Protein AF-A0A2T4JII3-F1 (afdb_monomer_lite)

Structure (mmCIF, N/CA/C/O backbone):
data_AF-A0A2T4JII3-F1
#
_entry.id   AF-A0A2T4JII3-F1
#
loop_
_atom_site.group_PDB
_atom_site.id
_atom_site.type_symbol
_atom_site.label_atom_id
_atom_site.label_alt_id
_atom_site.label_comp_id
_atom_site.label_asym_id
_atom_site.label_entity_id
_atom_site.label_seq_id
_atom_site.pdbx_PDB_ins_code
_atom_site.Cartn_x
_atom_site.Cartn_y
_atom_site.Cartn_z
_atom_site.occupancy
_atom_site.B_iso_or_equiv
_atom_site.auth_seq_id
_atom_site.auth_comp_id
_atom_site.auth_asym_id
_atom_site.auth_atom_id
_atom_site.pdbx_PDB_model_num
ATOM 1 N N . MET A 1 1 ? 0.624 0.436 4.951 1.00 94.00 1 MET A N 1
ATOM 2 C CA . MET A 1 1 ? -0.079 -0.641 4.212 1.00 94.00 1 MET A CA 1
ATOM 3 C C . MET A 1 1 ? 0.896 -1.401 3.341 1.00 94.00 1 MET A C 1
ATOM 5 O O . MET A 1 1 ? 1.245 -2.484 3.762 1.00 94.00 1 MET A O 1
ATOM 9 N N . ALA A 1 2 ? 1.359 -0.865 2.202 1.00 95.50 2 ALA A N 1
ATOM 10 C CA . ALA A 1 2 ? 2.301 -1.584 1.331 1.00 95.50 2 ALA A CA 1
ATOM 11 C C . ALA A 1 2 ? 3.586 -1.997 2.071 1.00 95.50 2 ALA A C 1
ATOM 13 O O . ALA A 1 2 ? 3.879 -3.182 2.152 1.00 95.50 2 ALA A O 1
ATOM 14 N N . GLU A 1 3 ? 4.251 -1.049 2.734 1.00 94.56 3 GLU A N 1
ATOM 15 C CA . GLU A 1 3 ? 5.434 -1.320 3.569 1.00 94.56 3 GLU A CA 1
ATOM 16 C C . GLU A 1 3 ? 5.149 -2.340 4.680 1.00 94.56 3 GLU A C 1
ATOM 18 O O . GLU A 1 3 ? 5.901 -3.288 4.857 1.00 94.56 3 GLU A O 1
ATOM 23 N N . THR A 1 4 ? 4.015 -2.195 5.376 1.00 96.38 4 THR A N 1
ATOM 24 C CA . THR A 1 4 ? 3.566 -3.119 6.436 1.00 96.38 4 THR A CA 1
ATOM 25 C C . THR A 1 4 ? 3.423 -4.553 5.936 1.00 96.38 4 THR A C 1
ATOM 27 O O . THR A 1 4 ? 3.564 -5.482 6.717 1.00 96.38 4 THR A O 1
ATOM 30 N N . VAL A 1 5 ? 3.137 -4.749 4.646 1.00 95.88 5 VAL A N 1
ATOM 31 C CA . VAL A 1 5 ? 3.070 -6.080 4.033 1.00 95.88 5 VAL A CA 1
ATOM 32 C C . VAL A 1 5 ? 4.314 -6.421 3.208 1.00 95.88 5 VAL A C 1
ATOM 34 O O . VAL A 1 5 ? 4.293 -7.346 2.406 1.00 95.88 5 VAL A O 1
ATOM 37 N N . GLY A 1 6 ? 5.412 -5.685 3.379 1.00 94.44 6 GLY A N 1
ATOM 38 C CA . GLY A 1 6 ? 6.680 -5.966 2.706 1.00 94.44 6 GLY A CA 1
ATOM 39 C C . GLY A 1 6 ? 6.683 -5.660 1.207 1.00 94.44 6 GLY A C 1
ATOM 40 O O . GLY A 1 6 ? 7.444 -6.270 0.466 1.00 94.44 6 GLY A O 1
ATOM 41 N N . VAL A 1 7 ? 5.830 -4.744 0.741 1.00 95.69 7 VAL A N 1
ATOM 42 C CA . VAL A 1 7 ? 5.801 -4.287 -0.656 1.00 95.69 7 VAL A CA 1
ATOM 43 C C . VAL A 1 7 ? 6.426 -2.901 -0.769 1.00 95.69 7 VAL A C 1
ATOM 45 O O . VAL A 1 7 ? 5.892 -1.931 -0.226 1.00 95.69 7 VAL A O 1
ATOM 48 N N . ASP A 1 8 ? 7.496 -2.793 -1.559 1.00 95.38 8 ASP A N 1
ATOM 49 C CA . ASP A 1 8 ? 8.040 -1.515 -2.022 1.00 95.38 8 ASP A CA 1
ATOM 50 C C . ASP A 1 8 ? 7.383 -1.118 -3.354 1.00 95.38 8 ASP A C 1
ATOM 52 O O . ASP A 1 8 ? 7.674 -1.662 -4.426 1.00 95.38 8 ASP A O 1
ATOM 56 N N . LEU A 1 9 ? 6.460 -0.158 -3.283 1.00 95.88 9 LEU A N 1
ATOM 57 C CA . LEU A 1 9 ? 5.745 0.351 -4.454 1.00 95.88 9 LEU A CA 1
ATO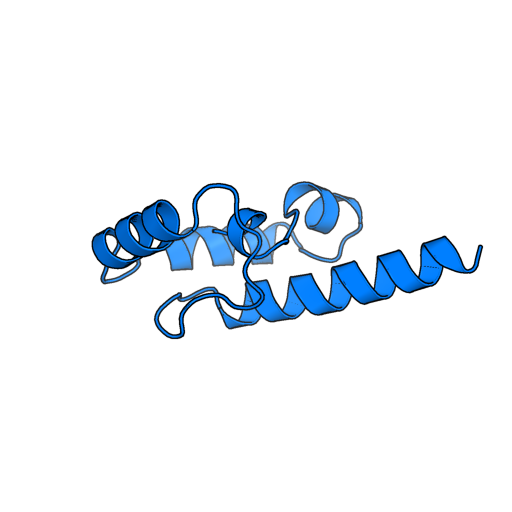M 58 C C . LEU A 1 9 ? 6.648 1.165 -5.385 1.00 95.88 9 LEU A C 1
ATOM 60 O O . LEU A 1 9 ? 6.428 1.147 -6.594 1.00 95.88 9 LEU A O 1
ATOM 64 N N . SER A 1 10 ? 7.643 1.868 -4.841 1.00 95.50 10 SER A N 1
ATOM 65 C CA . SER A 1 10 ? 8.562 2.700 -5.622 1.00 95.50 10 SER A CA 1
ATOM 66 C C . SER A 1 10 ? 9.480 1.821 -6.458 1.00 95.50 10 SER A C 1
ATOM 68 O O . SER A 1 10 ? 9.607 2.041 -7.662 1.00 95.50 10 SER A O 1
ATOM 70 N N . HIS A 1 11 ? 10.043 0.778 -5.844 1.00 94.44 11 HIS A N 1
ATOM 71 C CA . HIS A 1 11 ? 10.807 -0.238 -6.557 1.00 94.44 11 HIS A CA 1
ATOM 72 C C . HIS A 1 11 ? 9.940 -0.927 -7.614 1.00 94.44 11 HIS A C 1
ATOM 74 O O . HIS A 1 11 ? 10.308 -0.947 -8.784 1.00 94.44 11 HIS A O 1
ATOM 80 N N . SER A 1 12 ? 8.739 -1.386 -7.239 1.00 96.00 12 SER A N 1
ATOM 81 C CA . SER A 1 12 ? 7.808 -2.053 -8.163 1.00 96.00 12 SER A CA 1
ATOM 82 C C . SER A 1 12 ? 7.454 -1.195 -9.385 1.00 96.00 12 SER A C 1
ATOM 84 O O . SER A 1 12 ? 7.298 -1.729 -10.481 1.00 96.00 12 SER A O 1
ATOM 86 N N . LEU A 1 13 ? 7.327 0.126 -9.218 1.00 96.25 13 LEU A N 1
ATOM 87 C CA . LEU A 1 13 ? 7.146 1.070 -10.327 1.00 96.25 13 LEU A CA 1
ATOM 88 C C . LEU A 1 13 ? 8.410 1.185 -11.187 1.00 96.25 13 LEU A C 1
ATOM 90 O O . LEU A 1 13 ? 8.314 1.177 -12.412 1.00 96.25 13 LEU A O 1
ATOM 94 N N . ALA A 1 14 ? 9.583 1.289 -10.558 1.00 94.81 14 ALA A N 1
ATOM 95 C CA . ALA A 1 14 ? 10.860 1.462 -11.245 1.00 94.81 14 ALA A CA 1
ATOM 96 C C . ALA A 1 14 ? 11.236 0.253 -12.117 1.00 94.81 14 ALA A C 1
ATOM 98 O O . ALA A 1 14 ? 11.719 0.439 -13.233 1.00 94.81 14 ALA A O 1
ATOM 99 N N . VAL A 1 15 ? 10.976 -0.968 -11.639 1.00 93.88 15 VAL A N 1
ATOM 100 C CA . VAL A 1 15 ? 11.278 -2.212 -12.373 1.00 93.88 15 VAL A CA 1
ATOM 101 C C . VAL A 1 15 ? 10.123 -2.699 -13.259 1.00 93.88 15 VAL A C 1
ATOM 103 O O . VAL A 1 15 ? 10.248 -3.705 -13.949 1.00 93.88 15 VAL A O 1
ATOM 106 N N . GLY A 1 16 ? 8.996 -1.978 -13.275 1.00 95.00 16 GLY A N 1
ATOM 107 C CA . GLY A 1 16 ? 7.865 -2.245 -14.171 1.00 95.00 16 GLY A CA 1
ATOM 108 C C . GLY A 1 16 ? 6.860 -3.299 -13.690 1.00 95.00 16 GLY A C 1
ATOM 109 O O . GLY A 1 16 ? 5.927 -3.623 -14.423 1.00 95.00 16 GLY A O 1
ATOM 110 N N . HIS A 1 17 ? 6.978 -3.797 -12.458 1.00 94.94 17 HIS A N 1
ATOM 111 C CA . HIS A 1 17 ? 6.011 -4.737 -11.862 1.00 94.94 17 HIS A CA 1
ATOM 112 C C . HIS A 1 17 ? 4.674 -4.104 -11.504 1.00 94.94 17 HIS A C 1
ATOM 114 O O . HIS A 1 17 ? 3.653 -4.797 -11.394 1.00 94.94 17 HIS A O 1
ATOM 120 N N . LEU A 1 18 ? 4.673 -2.786 -11.325 1.00 96.81 18 LEU A N 1
ATOM 121 C CA . LEU A 1 18 ? 3.491 -1.965 -11.137 1.00 96.81 18 LEU A CA 1
ATOM 122 C C . LEU A 1 18 ? 3.475 -0.870 -12.201 1.00 96.81 18 LEU A C 1
ATOM 124 O O . LEU A 1 18 ? 4.398 -0.067 -12.279 1.00 96.81 18 LEU A O 1
ATOM 128 N N . SER A 1 19 ? 2.416 -0.803 -13.006 1.00 97.31 19 SER A N 1
ATOM 129 C CA . SER A 1 19 ? 2.251 0.303 -13.948 1.00 97.31 19 SER A CA 1
ATOM 130 C C . SER A 1 19 ? 1.730 1.559 -13.238 1.00 97.31 19 SER A C 1
ATOM 132 O O . SER A 1 19 ? 1.059 1.490 -12.204 1.00 97.31 19 SER A O 1
ATOM 134 N N . GLY A 1 20 ? 1.972 2.738 -13.818 1.00 97.00 20 GLY A N 1
ATOM 135 C CA . GLY A 1 20 ? 1.405 3.990 -13.301 1.00 97.00 20 GLY A CA 1
ATOM 136 C C . GLY A 1 20 ? -0.130 4.034 -13.358 1.00 97.00 20 GLY A C 1
ATOM 137 O O . GLY A 1 20 ? -0.771 4.719 -12.560 1.00 97.00 20 GLY A O 1
ATOM 138 N N . GLU A 1 21 ? -0.748 3.300 -14.285 1.00 97.81 21 GLU A N 1
ATOM 139 C CA . GLU A 1 21 ? -2.203 3.148 -14.349 1.00 97.81 21 GLU A CA 1
ATOM 140 C C . GLU A 1 21 ? -2.729 2.283 -13.201 1.00 97.81 21 GLU A C 1
ATOM 142 O O . GLU A 1 21 ? -3.627 2.717 -12.475 1.00 97.81 21 GLU A O 1
ATOM 147 N N . ASP A 1 22 ? -2.108 1.128 -12.966 1.00 97.25 22 ASP A N 1
ATOM 148 C CA . ASP A 1 22 ? -2.460 0.246 -11.854 1.00 97.25 22 ASP A CA 1
ATOM 149 C C . ASP A 1 22 ? -2.275 0.940 -10.508 1.00 97.25 22 ASP A C 1
ATOM 151 O O . ASP A 1 22 ? -3.145 0.839 -9.638 1.00 97.25 22 ASP A O 1
ATOM 155 N N . TRP A 1 23 ? -1.187 1.702 -10.351 1.00 97.56 23 TRP A N 1
ATOM 156 C CA . TRP A 1 23 ? -0.940 2.496 -9.153 1.00 97.56 23 TRP A CA 1
ATOM 157 C C . TRP A 1 23 ? -2.058 3.511 -8.903 1.00 97.56 23 TRP A C 1
ATOM 159 O O . TRP A 1 23 ? -2.629 3.552 -7.810 1.00 97.56 23 TRP A O 1
ATOM 169 N N . ARG A 1 24 ? -2.447 4.286 -9.924 1.00 97.69 24 ARG A N 1
ATOM 170 C CA . ARG A 1 24 ? -3.587 5.211 -9.815 1.00 97.69 24 ARG A CA 1
ATOM 171 C C . ARG A 1 24 ? -4.867 4.468 -9.429 1.00 97.69 24 ARG A C 1
ATOM 173 O O . ARG A 1 24 ? -5.579 4.912 -8.528 1.00 97.69 24 ARG A O 1
ATOM 180 N N . GLY A 1 25 ? -5.128 3.310 -10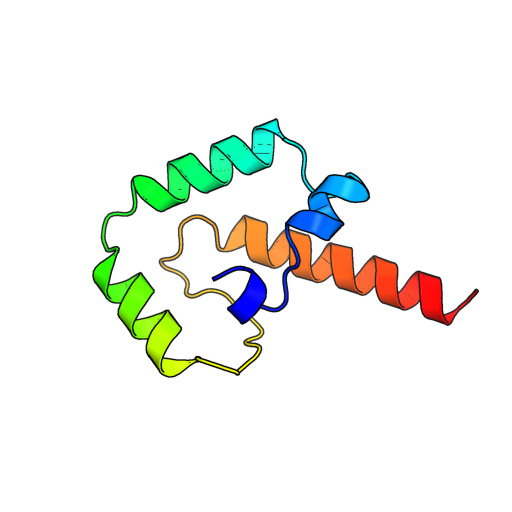.034 1.00 97.75 25 GLY A N 1
ATOM 181 C CA . GLY A 1 25 ? -6.261 2.456 -9.674 1.00 97.75 25 GLY A CA 1
ATOM 182 C C . GLY A 1 25 ? -6.221 1.987 -8.214 1.00 97.75 25 GLY A C 1
ATOM 183 O O . GLY A 1 25 ? -7.247 2.004 -7.530 1.00 97.75 25 GLY A O 1
ATOM 184 N N . MET A 1 26 ? -5.045 1.614 -7.702 1.00 97.31 26 MET A N 1
ATOM 185 C CA . MET A 1 26 ? -4.853 1.238 -6.297 1.00 97.31 26 MET A CA 1
ATOM 186 C C . MET A 1 26 ? -5.160 2.397 -5.351 1.00 97.31 26 MET A C 1
ATOM 188 O O . MET A 1 26 ? -5.868 2.193 -4.361 1.00 97.31 26 MET A O 1
ATOM 192 N N . VAL A 1 27 ? -4.674 3.602 -5.659 1.00 96.44 27 VAL A N 1
ATOM 193 C CA . VAL A 1 27 ? -4.946 4.805 -4.860 1.00 96.44 27 VAL A CA 1
ATOM 194 C C . VAL A 1 27 ? -6.445 5.085 -4.817 1.00 96.44 27 VAL A C 1
ATOM 196 O O . VAL A 1 27 ? -6.994 5.211 -3.725 1.00 96.44 27 VAL A O 1
ATOM 199 N N . MET A 1 28 ? -7.133 5.071 -5.962 1.00 97.06 28 MET A N 1
ATOM 200 C CA . MET A 1 28 ? -8.584 5.300 -6.020 1.00 97.06 28 MET A CA 1
ATOM 201 C C . MET A 1 28 ? -9.377 4.253 -5.225 1.00 97.06 28 MET A C 1
ATOM 203 O O . MET A 1 28 ? -10.302 4.587 -4.483 1.00 97.06 28 MET A O 1
ATOM 207 N N . ARG A 1 29 ? -8.998 2.970 -5.310 1.00 95.56 29 ARG A N 1
ATOM 208 C CA . ARG A 1 29 ? -9.617 1.916 -4.487 1.00 95.56 29 ARG A CA 1
ATOM 209 C C . ARG A 1 29 ? -9.362 2.114 -2.997 1.00 95.56 29 ARG A C 1
ATOM 211 O O . ARG A 1 29 ? -10.235 1.768 -2.199 1.00 95.56 29 ARG A O 1
ATOM 218 N N . CYS A 1 30 ? -8.199 2.639 -2.623 1.00 95.31 30 CYS A N 1
ATOM 219 C CA . CYS A 1 30 ? -7.837 2.901 -1.234 1.00 95.31 30 CYS A CA 1
ATOM 220 C C . CYS A 1 30 ? -8.650 4.066 -0.654 1.00 95.31 30 CYS A C 1
ATOM 222 O O . CYS A 1 30 ? -9.309 3.905 0.371 1.00 95.31 30 CYS A O 1
ATOM 224 N N . THR A 1 31 ? -8.668 5.213 -1.335 1.00 94.31 31 THR A N 1
ATOM 225 C CA . THR A 1 31 ? -9.324 6.440 -0.848 1.00 94.31 31 THR A CA 1
ATOM 226 C C . THR A 1 31 ? -10.839 6.314 -0.763 1.00 94.31 31 THR A C 1
ATOM 228 O O . THR A 1 31 ? -11.467 6.958 0.068 1.00 94.31 31 THR A O 1
ATOM 231 N N . GLN A 1 32 ? -11.434 5.445 -1.577 1.00 92.25 32 GLN A N 1
ATOM 232 C CA . GLN A 1 32 ? -12.873 5.218 -1.570 1.00 92.25 32 GLN A CA 1
ATOM 233 C C . GLN A 1 32 ? -13.302 4.145 -0.533 1.00 92.25 32 GLN A C 1
ATOM 235 O O . GLN A 1 32 ? -14.436 3.658 -0.611 1.00 92.25 32 GLN A O 1
ATOM 240 N N . CYS A 1 33 ? -12.380 3.616 0.298 1.00 91.06 33 CYS A N 1
ATOM 241 C CA . CYS A 1 33 ? -12.631 2.474 1.197 1.00 91.06 33 CYS A CA 1
ATOM 242 C C . CYS A 1 33 ? -13.769 2.776 2.174 1.00 91.06 33 CYS A C 1
ATOM 244 O O . CYS A 1 33 ? -13.869 3.890 2.676 1.00 91.06 33 CYS A O 1
ATOM 246 N N . ALA A 1 34 ? -14.616 1.780 2.443 1.00 84.88 34 ALA A N 1
ATOM 247 C CA . ALA A 1 34 ? -15.766 1.947 3.329 1.00 84.88 34 ALA A CA 1
ATOM 248 C C . ALA A 1 34 ? -15.362 2.122 4.801 1.00 84.88 34 ALA A C 1
ATOM 250 O O . ALA A 1 34 ? -16.117 2.713 5.564 1.00 84.88 34 ALA A O 1
ATOM 251 N N . ASP A 1 35 ? -14.180 1.632 5.187 1.00 89.38 35 ASP A N 1
ATOM 252 C CA . ASP A 1 35 ? -13.718 1.678 6.572 1.00 89.38 35 ASP A CA 1
ATOM 253 C C . ASP A 1 35 ? -12.232 2.077 6.674 1.00 89.38 35 ASP A C 1
ATOM 255 O O . ASP A 1 35 ? -11.336 1.229 6.765 1.00 89.38 35 ASP A O 1
ATOM 259 N N . PRO A 1 36 ? -11.927 3.386 6.615 1.00 90.62 36 PRO A N 1
ATOM 260 C CA . PRO A 1 36 ? -10.572 3.878 6.835 1.00 90.62 36 PRO A CA 1
ATOM 261 C C . PRO A 1 36 ? -10.117 3.735 8.297 1.00 90.62 36 PRO A C 1
ATOM 263 O O . PRO A 1 36 ? -8.910 3.715 8.543 1.00 90.62 36 PRO A O 1
ATOM 266 N N . VAL A 1 37 ? -11.039 3.611 9.260 1.00 94.19 37 VAL A N 1
ATOM 267 C CA . VAL A 1 37 ? -10.710 3.484 10.689 1.00 94.19 37 VAL A CA 1
ATOM 268 C C . VAL A 1 37 ? -10.151 2.094 10.978 1.00 94.19 37 VAL A C 1
ATOM 270 O O . VAL A 1 37 ? -9.095 1.987 11.602 1.00 94.19 37 VAL A O 1
ATOM 273 N N . ALA A 1 38 ? -10.773 1.039 10.443 1.00 94.00 38 ALA A N 1
ATOM 274 C CA . ALA A 1 38 ? -10.228 -0.317 10.496 1.00 94.00 38 ALA A CA 1
ATOM 275 C C . ALA A 1 38 ? -8.831 -0.394 9.861 1.00 94.00 38 ALA A C 1
ATOM 277 O O . ALA A 1 38 ? -7.944 -1.059 10.397 1.00 94.00 38 ALA A O 1
ATOM 278 N N . CYS A 1 39 ? -8.606 0.348 8.767 1.00 94.44 39 CYS A N 1
ATOM 279 C CA . CYS A 1 39 ? -7.290 0.464 8.138 1.00 94.44 39 CYS A CA 1
ATOM 280 C C . CYS A 1 39 ? -6.236 1.044 9.079 1.00 94.44 39 CYS A C 1
ATOM 282 O O . CYS A 1 39 ? -5.189 0.433 9.281 1.00 94.44 39 CYS A O 1
ATOM 284 N N . GLN A 1 40 ? -6.520 2.193 9.685 1.00 95.06 40 GLN A N 1
ATOM 285 C CA . GLN A 1 40 ? -5.590 2.846 10.604 1.00 95.06 40 GLN A CA 1
ATOM 286 C C . GLN A 1 40 ? -5.331 2.003 11.853 1.00 95.06 40 GLN A C 1
ATOM 288 O O . GLN A 1 40 ? -4.178 1.852 12.245 1.00 95.06 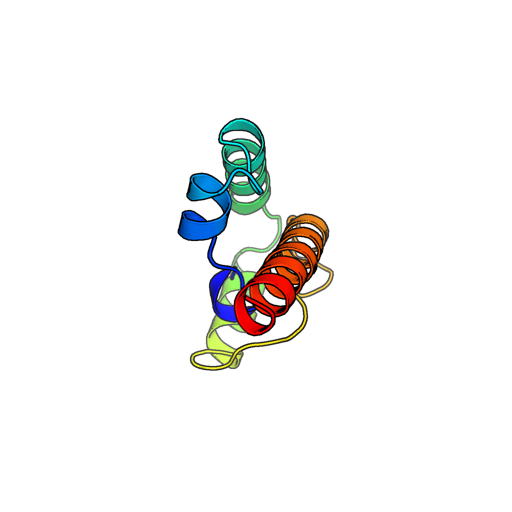40 GLN A O 1
ATOM 293 N N . GLY A 1 41 ? -6.378 1.410 12.435 1.00 96.44 41 GLY A N 1
ATOM 294 C CA . GLY A 1 41 ? -6.250 0.531 13.595 1.00 96.44 41 GLY A CA 1
ATOM 295 C C . GLY A 1 41 ? -5.364 -0.676 13.299 1.00 96.44 41 GLY A C 1
ATOM 296 O O . GLY A 1 41 ? -4.424 -0.940 14.040 1.00 96.44 41 GLY A O 1
ATOM 297 N N . TRP A 1 42 ? -5.594 -1.350 12.170 1.00 95.88 42 TRP A N 1
ATOM 298 C CA . TRP A 1 42 ? -4.767 -2.484 11.756 1.00 95.88 42 TRP A CA 1
ATOM 299 C C . TRP A 1 42 ? -3.314 -2.085 11.469 1.00 95.88 42 TRP A C 1
ATOM 301 O O . TRP A 1 42 ? -2.397 -2.835 11.787 1.00 95.88 42 TRP A O 1
ATOM 311 N N . LEU A 1 43 ? -3.072 -0.904 10.891 1.00 96.12 43 LEU A N 1
ATOM 312 C CA . LEU A 1 43 ? -1.708 -0.410 10.672 1.00 96.12 43 LEU A CA 1
ATOM 313 C C . LEU A 1 43 ? -0.997 -0.076 11.983 1.00 96.12 43 LEU A C 1
ATOM 315 O O . LEU A 1 43 ? 0.185 -0.373 12.120 1.00 96.12 43 LEU A O 1
ATOM 319 N N . ALA A 1 44 ? -1.709 0.514 12.943 1.00 96.88 44 ALA A N 1
ATOM 320 C CA . ALA A 1 44 ? -1.155 0.839 14.250 1.00 96.88 44 ALA A CA 1
ATOM 321 C C . ALA A 1 44 ? -0.752 -0.421 15.032 1.00 96.88 44 ALA A C 1
ATOM 323 O O . ALA A 1 44 ? 0.282 -0.415 15.691 1.00 96.88 44 ALA A O 1
ATOM 324 N N . THR A 1 45 ? -1.519 -1.514 14.928 1.00 96.69 45 THR A N 1
ATOM 325 C CA . THR A 1 45 ? -1.186 -2.776 15.613 1.00 96.69 45 THR A CA 1
ATOM 326 C C . THR A 1 45 ? 0.013 -3.510 15.016 1.00 96.69 45 THR A C 1
ATOM 328 O O . THR A 1 45 ? 0.561 -4.366 15.693 1.00 96.69 45 THR A O 1
ATOM 331 N N . HIS A 1 46 ? 0.414 -3.199 13.779 1.00 96.06 46 HIS A N 1
ATOM 332 C CA . HIS A 1 46 ? 1.538 -3.843 13.079 1.00 96.06 46 HIS A CA 1
ATOM 333 C C . HIS A 1 46 ? 2.660 -2.845 12.756 1.00 96.06 46 HIS A C 1
ATOM 335 O O . HIS A 1 46 ? 3.406 -3.000 11.787 1.00 96.06 46 HIS A O 1
ATOM 341 N N . GLN A 1 47 ? 2.755 -1.757 13.521 1.00 93.19 47 GLN A N 1
ATOM 342 C CA . GLN A 1 47 ? 3.776 -0.745 13.295 1.00 93.19 47 GLN A CA 1
ATOM 343 C C . GLN A 1 47 ? 5.174 -1.326 13.553 1.00 93.19 47 GLN A C 1
ATOM 345 O O . GLN A 1 47 ? 5.463 -1.802 14.644 1.00 93.19 47 GLN A O 1
ATOM 350 N N . GLY A 1 48 ? 6.055 -1.238 12.552 1.00 90.44 48 GLY A N 1
ATOM 351 C CA . GLY A 1 48 ? 7.421 -1.771 12.633 1.00 90.44 48 GLY A CA 1
ATOM 352 C C . GLY A 1 48 ? 7.529 -3.271 12.346 1.00 90.44 48 GLY A C 1
ATOM 353 O O . GLY A 1 48 ? 8.633 -3.807 12.359 1.00 90.44 48 GLY A O 1
ATOM 354 N N . GLU A 1 49 ? 6.412 -3.931 12.046 1.00 94.31 49 GLU A N 1
ATOM 355 C CA . GLU A 1 49 ? 6.374 -5.332 11.648 1.00 94.31 49 GLU A CA 1
ATOM 356 C C . GLU A 1 49 ? 6.126 -5.462 10.143 1.00 94.31 49 GLU A C 1
ATOM 358 O O . GLU A 1 49 ? 5.390 -4.676 9.538 1.00 94.31 49 GLU A O 1
ATOM 363 N N . THR A 1 50 ? 6.709 -6.505 9.554 1.00 94.44 50 THR A N 1
ATOM 364 C CA . THR A 1 50 ? 6.368 -6.951 8.202 1.00 94.44 50 THR A CA 1
ATOM 365 C C . THR A 1 50 ? 5.424 -8.140 8.307 1.00 94.44 50 THR A C 1
ATOM 367 O O . THR A 1 50 ? 5.798 -9.213 8.777 1.00 94.44 50 THR A O 1
ATOM 370 N N . VAL A 1 51 ? 4.191 -7.955 7.848 1.00 94.69 51 VAL A N 1
ATOM 371 C CA . VAL A 1 51 ? 3.122 -8.953 7.886 1.00 94.69 51 VAL A CA 1
ATOM 372 C C . VAL A 1 51 ? 2.965 -9.597 6.516 1.00 94.69 51 VAL A C 1
ATOM 374 O O . VAL A 1 51 ? 2.987 -8.938 5.484 1.00 94.69 51 VAL A O 1
ATOM 377 N N . VAL A 1 52 ? 2.742 -10.905 6.482 1.00 90.12 52 VAL A N 1
ATOM 378 C CA . VAL A 1 52 ? 2.678 -11.653 5.218 1.00 90.12 52 VAL A CA 1
ATOM 379 C C . VAL A 1 52 ? 1.439 -11.363 4.370 1.00 90.12 52 VAL A C 1
ATOM 381 O O . VAL A 1 52 ? 1.454 -11.639 3.176 1.00 90.12 52 VAL A O 1
ATOM 384 N N . ALA A 1 53 ? 0.367 -10.809 4.942 1.00 92.56 53 ALA A N 1
ATOM 385 C CA . ALA A 1 53 ? -0.877 -10.580 4.218 1.00 92.56 53 ALA A CA 1
ATOM 386 C C . ALA A 1 53 ? -1.592 -9.307 4.671 1.00 92.56 53 ALA A C 1
ATOM 388 O O . ALA A 1 53 ? -1.704 -9.017 5.864 1.00 92.56 53 ALA A O 1
ATOM 389 N N . ALA A 1 54 ? -2.142 -8.586 3.695 1.00 94.69 54 ALA A N 1
ATOM 390 C CA . ALA A 1 54 ? -3.116 -7.541 3.960 1.00 94.69 54 ALA A CA 1
ATOM 391 C C . ALA A 1 54 ? -4.422 -8.168 4.488 1.00 94.69 54 ALA A C 1
ATOM 393 O O . ALA A 1 54 ? -4.767 -9.295 4.125 1.00 94.69 54 ALA A O 1
ATOM 394 N N . PRO A 1 55 ? -5.186 -7.447 5.319 1.00 94.25 55 PRO A N 1
ATOM 395 C CA . PRO A 1 55 ? -6.456 -7.948 5.821 1.00 94.25 55 PRO A CA 1
ATOM 396 C C . PRO A 1 55 ? -7.471 -8.105 4.682 1.00 94.25 55 PRO A C 1
ATOM 398 O O . PRO A 1 55 ? -7.479 -7.318 3.736 1.00 94.25 55 PRO A O 1
ATOM 401 N N . ALA A 1 56 ? -8.378 -9.080 4.801 1.00 93.00 56 ALA A N 1
ATOM 402 C CA . ALA A 1 56 ? -9.327 -9.442 3.739 1.00 93.00 56 ALA A CA 1
ATOM 403 C C . ALA A 1 56 ? -10.272 -8.300 3.308 1.00 93.00 56 ALA A C 1
ATOM 405 O O . ALA A 1 56 ? -10.777 -8.299 2.189 1.00 93.00 56 ALA A O 1
ATOM 406 N N . TRP A 1 57 ? -10.508 -7.312 4.176 1.00 93.06 57 TRP A N 1
ATOM 407 C CA . TRP A 1 57 ? -11.306 -6.124 3.855 1.00 93.06 57 TRP A CA 1
ATOM 408 C C . TRP A 1 57 ? -10.512 -5.042 3.100 1.00 93.06 57 TRP A C 1
ATOM 410 O O . TRP A 1 57 ? -11.100 -4.082 2.595 1.00 93.06 57 TRP A O 1
ATOM 420 N N . CYS A 1 58 ? -9.184 -5.162 2.991 1.00 95.00 58 CYS A N 1
ATOM 421 C CA . CYS A 1 58 ? -8.372 -4.232 2.217 1.00 95.00 58 CYS A CA 1
ATOM 422 C C . CYS A 1 58 ? -8.684 -4.386 0.726 1.00 95.00 58 CYS A C 1
ATOM 424 O O . CYS A 1 58 ? -8.447 -5.424 0.115 1.00 95.00 58 CYS A O 1
ATOM 426 N N . ARG A 1 59 ? -9.133 -3.310 0.080 1.00 95.81 59 ARG A N 1
ATOM 427 C CA . ARG A 1 59 ? -9.518 -3.352 -1.345 1.00 95.81 59 ARG A CA 1
ATOM 428 C C . ARG A 1 59 ? -8.352 -3.465 -2.323 1.00 95.81 59 ARG A C 1
ATOM 430 O O . ARG A 1 59 ? -8.567 -3.567 -3.527 1.00 95.81 59 ARG A O 1
ATOM 437 N N . ASN A 1 60 ? -7.127 -3.431 -1.811 1.00 96.25 60 ASN A N 1
ATOM 438 C CA . ASN A 1 60 ? -5.914 -3.700 -2.571 1.00 96.25 60 ASN A CA 1
ATOM 439 C C . ASN A 1 60 ? -5.232 -5.005 -2.145 1.00 96.25 60 ASN A C 1
ATOM 441 O O . ASN A 1 60 ? -4.121 -5.247 -2.599 1.00 96.25 60 ASN A O 1
ATOM 445 N N . GLU A 1 61 ? -5.874 -5.848 -1.330 1.00 95.81 61 GLU A N 1
ATOM 446 C CA . GLU A 1 61 ? -5.314 -7.119 -0.846 1.00 95.81 61 GLU A CA 1
ATOM 447 C C . GLU A 1 61 ? -4.714 -7.959 -1.981 1.00 95.81 61 GLU A C 1
ATOM 449 O O . GLU A 1 61 ? -3.540 -8.321 -1.930 1.00 95.81 61 GLU A O 1
ATOM 454 N N . ALA A 1 62 ? -5.464 -8.149 -3.069 1.00 95.81 62 ALA A N 1
ATOM 455 C CA . ALA A 1 62 ? -4.998 -8.943 -4.198 1.00 95.81 62 ALA A CA 1
ATOM 456 C C . ALA A 1 62 ? -3.787 -8.327 -4.915 1.00 95.81 62 ALA A C 1
ATOM 458 O O . ALA A 1 62 ? -2.903 -9.059 -5.356 1.00 95.81 62 ALA A O 1
ATOM 459 N N . GLN A 1 63 ? -3.726 -6.995 -5.013 1.00 96.38 63 GLN A N 1
ATOM 460 C CA . GLN A 1 63 ? -2.583 -6.310 -5.623 1.00 96.38 63 GLN A CA 1
ATOM 461 C C . GLN A 1 63 ? -1.351 -6.378 -4.727 1.00 96.38 63 GLN A C 1
ATOM 463 O O . GLN A 1 63 ? -0.261 -6.632 -5.227 1.00 96.38 63 GLN A O 1
ATOM 468 N N . MET A 1 64 ? -1.523 -6.221 -3.411 1.00 96.75 64 MET A N 1
ATOM 469 C CA . MET A 1 64 ? -0.423 -6.369 -2.459 1.00 96.75 64 MET A CA 1
ATOM 470 C C . MET A 1 64 ? 0.157 -7.780 -2.525 1.00 96.75 64 MET A C 1
ATOM 472 O O . MET A 1 64 ? 1.358 -7.926 -2.718 1.00 96.75 64 MET A O 1
ATOM 476 N N . ARG A 1 65 ? -0.697 -8.812 -2.497 1.00 96.06 65 ARG A N 1
ATOM 477 C CA . ARG A 1 65 ? -0.260 -10.206 -2.652 1.00 96.06 65 ARG A CA 1
ATOM 478 C C . ARG A 1 65 ? 0.494 -10.438 -3.960 1.00 96.06 65 ARG A C 1
ATOM 480 O O . ARG A 1 65 ? 1.523 -11.103 -3.956 1.00 96.06 65 ARG A O 1
ATOM 487 N N . ARG A 1 66 ? -0.003 -9.899 -5.080 1.00 96.06 66 ARG A N 1
ATOM 488 C CA . ARG A 1 66 ? 0.674 -10.026 -6.379 1.00 96.06 66 ARG A CA 1
ATOM 489 C C . ARG A 1 66 ? 2.089 -9.450 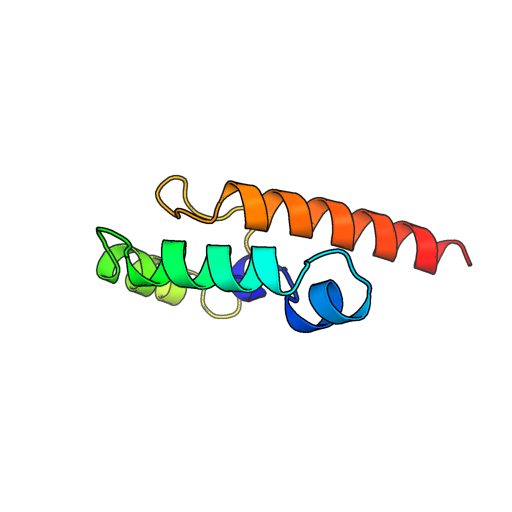-6.318 1.00 96.06 66 ARG A C 1
ATOM 491 O O . ARG A 1 66 ? 3.027 -10.126 -6.719 1.00 96.06 66 ARG A O 1
ATOM 498 N N . LEU A 1 67 ? 2.232 -8.234 -5.791 1.00 96.19 67 LEU A N 1
ATOM 499 C CA . LEU A 1 67 ? 3.520 -7.544 -5.715 1.00 96.19 67 LEU A CA 1
ATOM 500 C C . LEU A 1 67 ? 4.497 -8.217 -4.743 1.00 96.19 67 LEU A C 1
ATOM 502 O O . LEU A 1 67 ? 5.683 -8.25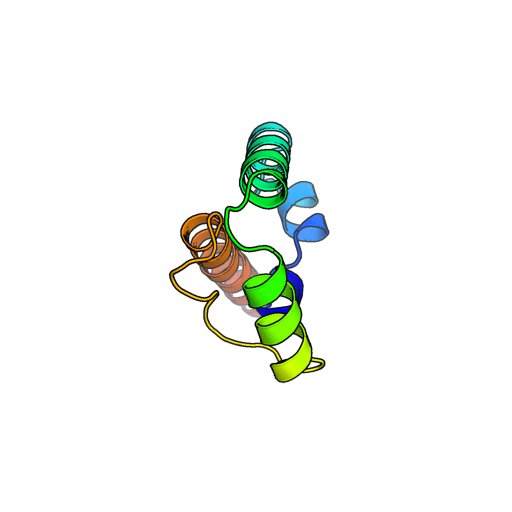1 -5.039 1.00 96.19 67 LEU A O 1
ATOM 506 N N . GLN A 1 68 ? 4.022 -8.805 -3.639 1.00 94.00 68 GLN A N 1
ATOM 507 C CA . GLN A 1 68 ? 4.868 -9.599 -2.735 1.00 94.00 68 GLN A CA 1
ATOM 508 C C . GLN A 1 68 ? 5.498 -10.802 -3.443 1.00 94.00 68 GLN A C 1
ATOM 510 O O . GLN A 1 68 ? 6.684 -11.068 -3.271 1.00 94.00 68 GLN A O 1
ATOM 515 N N . VAL A 1 69 ? 4.701 -11.538 -4.229 1.00 92.31 69 VAL A N 1
ATOM 516 C CA . VAL A 1 69 ? 5.194 -12.701 -4.980 1.00 92.31 69 VAL A CA 1
ATOM 517 C C . VAL A 1 69 ? 6.225 -12.250 -6.004 1.00 92.31 69 VAL A C 1
ATOM 519 O O . VAL A 1 69 ? 7.329 -12.774 -6.015 1.00 92.31 69 VAL A O 1
ATOM 522 N N . THR A 1 70 ? 5.901 -11.221 -6.789 1.00 90.81 70 THR A N 1
ATOM 523 C CA . THR A 1 70 ? 6.810 -10.717 -7.821 1.00 90.81 70 THR A CA 1
ATOM 524 C C . THR A 1 70 ? 8.120 -10.175 -7.237 1.00 90.81 70 THR A C 1
ATOM 526 O O . THR A 1 70 ? 9.180 -10.481 -7.765 1.00 90.81 70 THR A O 1
ATOM 529 N N . ALA A 1 71 ? 8.070 -9.435 -6.125 1.00 84.81 71 ALA A N 1
ATOM 530 C CA . ALA A 1 71 ? 9.274 -8.923 -5.469 1.00 84.81 71 ALA A CA 1
ATOM 531 C C . ALA A 1 71 ? 10.164 -10.044 -4.908 1.00 84.81 71 ALA A C 1
ATOM 533 O O . ALA A 1 71 ? 11.386 -9.939 -4.957 1.00 84.81 71 ALA A O 1
ATOM 534 N N . ARG A 1 72 ? 9.566 -11.130 -4.397 1.00 81.75 72 ARG A N 1
ATOM 535 C CA . ARG A 1 72 ? 10.329 -12.305 -3.961 1.00 81.75 72 ARG A CA 1
ATOM 536 C C . ARG A 1 72 ? 10.976 -13.029 -5.140 1.00 81.75 72 ARG A C 1
ATOM 538 O O . ARG A 1 72 ? 12.145 -13.372 -5.056 1.00 81.75 72 ARG A O 1
ATOM 545 N N . ASP A 1 73 ? 10.240 -13.204 -6.236 1.00 82.94 73 ASP A N 1
ATOM 546 C CA . ASP A 1 73 ? 10.761 -13.854 -7.442 1.00 82.94 73 ASP A CA 1
ATOM 547 C C . ASP A 1 73 ? 11.951 -13.086 -8.054 1.00 82.94 73 ASP A C 1
ATOM 549 O O . ASP A 1 73 ? 12.785 -13.689 -8.729 1.00 82.94 73 ASP A O 1
ATOM 553 N N . ASP A 1 74 ? 12.034 -11.767 -7.857 1.00 81.31 74 ASP A N 1
ATOM 554 C CA . ASP A 1 74 ? 13.204 -10.971 -8.246 1.00 81.31 74 ASP A CA 1
ATOM 555 C C . ASP A 1 74 ? 14.379 -11.151 -7.287 1.00 81.31 74 ASP A C 1
ATOM 557 O O . ASP A 1 74 ? 15.499 -11.366 -7.742 1.00 81.31 74 ASP A O 1
ATOM 561 N N . ALA A 1 75 ? 14.129 -11.110 -5.974 1.00 77.69 75 ALA A N 1
ATOM 562 C CA . ALA A 1 75 ? 15.171 -11.314 -4.969 1.00 77.69 75 ALA A CA 1
ATOM 563 C C . ALA A 1 75 ? 15.86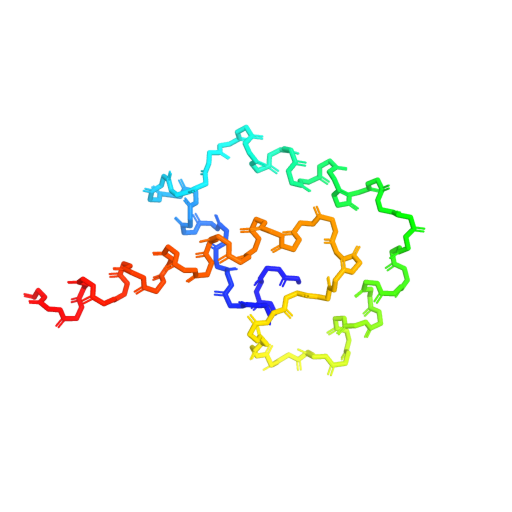0 -12.680 -5.139 1.00 77.69 75 ALA A C 1
ATOM 565 O O . ALA A 1 75 ? 17.084 -12.771 -5.077 1.00 77.69 75 ALA A O 1
ATOM 566 N N . ASP A 1 76 ? 15.080 -13.721 -5.448 1.00 77.75 76 ASP A N 1
ATOM 567 C CA . ASP A 1 76 ? 15.594 -15.062 -5.734 1.00 77.75 76 ASP A CA 1
ATOM 568 C C . ASP A 1 76 ? 16.457 -15.098 -7.015 1.00 77.75 76 ASP A C 1
ATOM 570 O O . ASP A 1 76 ? 17.365 -15.919 -7.120 1.00 77.75 76 ASP A O 1
ATOM 574 N N . LYS A 1 77 ? 16.208 -14.225 -8.004 1.00 73.81 77 LYS A N 1
ATOM 575 C CA . LYS A 1 77 ? 17.045 -14.126 -9.218 1.00 73.81 77 LYS A CA 1
ATOM 576 C C . LYS A 1 77 ? 18.353 -13.390 -8.955 1.00 73.81 77 LYS A C 1
ATOM 578 O O . LYS A 1 77 ? 19.372 -13.791 -9.513 1.00 73.81 77 LYS A O 1
ATOM 583 N N . ASP A 1 78 ? 18.318 -12.342 -8.135 1.00 71.12 78 ASP A N 1
ATOM 584 C CA . ASP A 1 78 ? 19.501 -11.552 -7.786 1.00 71.12 78 ASP A CA 1
ATOM 585 C C . ASP A 1 78 ? 20.488 -12.342 -6.909 1.00 71.12 78 ASP A C 1
ATOM 587 O O . ASP A 1 78 ? 21.692 -12.145 -7.028 1.00 71.12 78 ASP A O 1
ATOM 591 N N . GLU A 1 79 ? 20.020 -13.276 -6.070 1.00 68.88 79 GLU A N 1
ATOM 592 C CA . GLU A 1 79 ? 20.896 -14.136 -5.249 1.00 68.88 79 GLU A CA 1
ATOM 593 C C . GLU A 1 79 ? 21.683 -15.175 -6.078 1.00 68.88 79 GLU A C 1
ATOM 595 O O . GLU A 1 79 ? 22.716 -15.685 -5.642 1.00 68.88 79 GLU A O 1
ATOM 600 N N . VAL A 1 80 ? 21.210 -15.492 -7.287 1.00 62.78 80 VAL A N 1
ATOM 601 C CA . VAL A 1 80 ? 21.798 -16.519 -8.166 1.00 62.78 80 VAL A CA 1
ATOM 602 C C . VAL A 1 80 ? 22.799 -15.926 -9.178 1.00 62.78 80 VAL A C 1
ATOM 604 O O . VAL A 1 80 ? 23.472 -16.685 -9.882 1.00 62.78 80 VAL A O 1
ATOM 607 N N . ALA A 1 81 ? 22.917 -14.596 -9.257 1.00 52.88 81 ALA A N 1
ATOM 608 C CA . ALA A 1 81 ? 23.788 -13.865 -10.186 1.00 52.88 81 ALA A CA 1
ATOM 609 C C . ALA A 1 81 ? 25.152 -13.498 -9.572 1.00 52.88 81 ALA A C 1
ATOM 611 O O . ALA A 1 81 ? 26.159 -13.596 -10.314 1.00 52.88 81 ALA A O 1
#

Radius of gyration: 13.31 Å; chains: 1; bounding box: 40×23×30 Å

pLDDT: mean 92.04, std 8.15, range [52.88, 97.81]

Sequence (81 aa):
MAETVGVDLSHSLAVGHLSGEDWRGMVMRCTQCADPVACQGWLATHQGETVVAAPAWCRNEAQMRRLQVTARDDADKDEVA

InterPro domains:
  IPR045601 Domain of unknown function DUF6455 [PF20056] (1-68)

Foldseek 3Di:
DLVLQVFDPVVCPVVVVADPVNVVVLVVQQVVQPPVPVVVVVCVVSPPHHDNFDDPSRSCRVVSNSRVVVVVVVVVVVVVD

Organism: NCBI:txid1185920

Secondary structure (DSSP, 8-state):
-TGGGT--HHHHHHTTSS-HHHHHHHHHHHHT-S-HHHHHHHHHHTTT---SS--TT-TTHHHHHHHHHHHHHHHHHHTT-